Protein AF-K0IGV5-F1 (afdb_monomer)

pLDDT: mean 75.34, std 13.74, range [34.06, 94.69]

Organism: Nitrososphaera gargensis (strain Ga9.2) (NCBI:txid1237085)

Radius of gyration: 15.16 Å; Cα contacts (8 Å, |Δi|>4): 188; chains: 1; bounding box: 40×30×36 Å

InterPro domains:
  IPR025847 MEDS domain [PF14417] (6-143)

Sequence (153 aa):
MLYLKVKESLSKDHPVIYAAEADANSVIRKMVNAGIEAENFIEKGILKIIDAQTAKQLKAQINLESMDPWYQTICKTIKQAKAKNRLLIICRTEDFEQAKLLKFEEMVDRGIASLPIELICCYPTKWLTKLDLSSIIGILNAHTLYTERSLNT

Mean predicted aligned error: 8.36 Å

Nearest PDB structures (foldseek):
  5jwr-assembly1_A  TM=6.454E-01  e=1.639E-02  Thermosynechococcus vestitus BP-1
  5jwr-assembly2_C  TM=6.701E-01  e=7.761E-02  Thermosynechococcu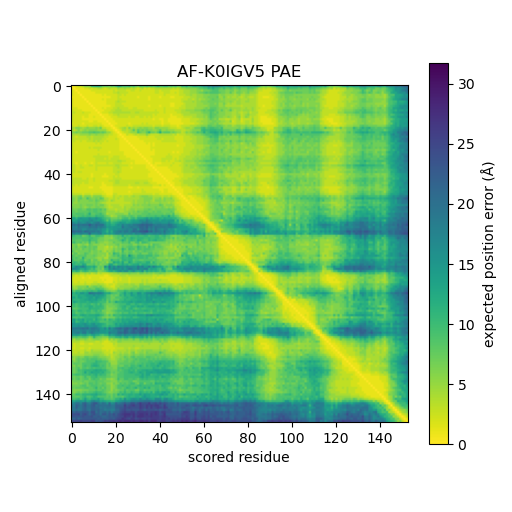s vestitus BP-1
  3k09-assembly1_B  TM=6.204E-01  e=6.052E-02  Synechococcus elongatus PCC 7942 = FACHB-805
  5h67-assembly1_B  TM=5.397E-01  e=5.680E-01  Bacillus subtilis subsp. subtilis str. 168
  6wg3-assembly1_A  TM=5.437E-01  e=1.126E+00  Homo sapiens

Structure (mmCIF, N/CA/C/O backbone):
data_AF-K0IGV5-F1
#
_entry.id   AF-K0IGV5-F1
#
loop_
_atom_site.group_PDB
_atom_site.id
_atom_site.type_symbol
_atom_site.label_atom_id
_atom_site.label_alt_id
_atom_site.label_comp_id
_atom_site.label_asym_id
_atom_site.label_entity_id
_atom_site.label_seq_id
_atom_site.pdbx_PDB_ins_code
_atom_site.Cartn_x
_atom_site.Cartn_y
_atom_site.Cartn_z
_atom_site.occupancy
_atom_site.B_iso_or_equiv
_atom_site.auth_seq_id
_atom_site.auth_comp_id
_atom_site.auth_asym_id
_atom_site.auth_atom_id
_atom_site.pdbx_PDB_model_num
ATOM 1 N N . MET A 1 1 ? -10.332 -7.737 -7.443 1.00 72.75 1 MET A N 1
ATOM 2 C CA . MET A 1 1 ? -9.520 -8.441 -6.424 1.00 72.75 1 MET A CA 1
ATOM 3 C C . MET A 1 1 ? -8.865 -7.471 -5.440 1.00 72.75 1 MET A C 1
ATOM 5 O O . MET A 1 1 ? -9.175 -7.551 -4.263 1.00 72.75 1 MET A O 1
ATOM 9 N N . LEU A 1 2 ? -8.056 -6.504 -5.897 1.00 86.00 2 LEU A N 1
ATOM 10 C CA . LEU A 1 2 ? -7.351 -5.548 -5.023 1.00 86.00 2 LEU A CA 1
ATOM 11 C C . LEU A 1 2 ? -8.280 -4.754 -4.077 1.00 86.00 2 LEU A C 1
ATOM 13 O O . LEU A 1 2 ? -8.083 -4.767 -2.867 1.00 86.00 2 LEU A O 1
ATOM 17 N N . TYR A 1 3 ? -9.350 -4.142 -4.599 1.00 90.12 3 TYR A N 1
ATOM 18 C CA . TYR A 1 3 ? -10.305 -3.395 -3.765 1.00 90.12 3 TYR A CA 1
ATOM 19 C C . TYR A 1 3 ? -11.105 -4.279 -2.803 1.00 90.12 3 TYR A C 1
ATOM 21 O O . TYR A 1 3 ? -11.496 -3.808 -1.745 1.00 90.12 3 TYR A O 1
ATOM 29 N N . LEU A 1 4 ? -11.309 -5.566 -3.115 1.00 88.75 4 LEU A N 1
ATOM 30 C CA . LEU A 1 4 ? -11.936 -6.497 -2.168 1.00 88.75 4 LEU A CA 1
ATOM 31 C C . LEU A 1 4 ? -11.034 -6.710 -0.951 1.00 88.75 4 LEU A C 1
ATOM 33 O O . LEU A 1 4 ? -11.518 -6.691 0.173 1.00 88.75 4 LEU A O 1
ATOM 37 N N . LYS A 1 5 ? -9.721 -6.828 -1.171 1.00 89.44 5 LYS A N 1
ATOM 38 C CA . LYS A 1 5 ? -8.742 -6.951 -0.090 1.00 89.44 5 LYS A CA 1
ATOM 39 C C . LYS A 1 5 ? -8.640 -5.675 0.748 1.00 89.44 5 LYS A C 1
ATOM 41 O O . LYS A 1 5 ? -8.566 -5.751 1.970 1.00 89.44 5 LYS A O 1
ATOM 46 N N . VAL A 1 6 ? -8.700 -4.505 0.103 1.00 91.62 6 VAL A N 1
ATOM 47 C CA . VAL A 1 6 ? -8.804 -3.213 0.804 1.00 91.62 6 VAL A CA 1
ATOM 48 C C . VAL A 1 6 ? -10.069 -3.171 1.659 1.00 91.62 6 VAL A C 1
ATOM 50 O O . VAL A 1 6 ? -9.986 -2.876 2.846 1.00 91.62 6 VAL A O 1
ATOM 53 N N . LYS A 1 7 ? -11.224 -3.514 1.080 1.00 92.25 7 LYS A N 1
ATOM 54 C CA . LYS A 1 7 ? -12.514 -3.545 1.777 1.00 92.25 7 LYS A CA 1
ATOM 55 C C . LYS A 1 7 ? -12.485 -4.472 2.989 1.00 92.25 7 LYS A C 1
ATOM 57 O O . LYS A 1 7 ? -12.924 -4.081 4.064 1.00 92.25 7 LYS A O 1
ATOM 62 N N . GLU A 1 8 ? -11.934 -5.672 2.826 1.00 90.81 8 GLU A N 1
ATOM 63 C CA . GLU A 1 8 ? -11.778 -6.638 3.911 1.00 90.81 8 GLU A CA 1
ATOM 64 C C . GLU A 1 8 ? -10.897 -6.081 5.039 1.00 90.81 8 GLU A C 1
ATOM 66 O O . GLU A 1 8 ? -11.301 -6.120 6.199 1.00 90.81 8 GLU A O 1
ATOM 71 N N . SER A 1 9 ? -9.729 -5.515 4.719 1.00 90.25 9 SER A N 1
ATOM 72 C CA . SER A 1 9 ? -8.851 -4.907 5.727 1.00 90.25 9 SER A CA 1
ATOM 73 C C . SER A 1 9 ? -9.527 -3.747 6.460 1.00 90.25 9 SER A C 1
ATOM 75 O O . SER A 1 9 ? -9.545 -3.743 7.689 1.00 90.25 9 SER A O 1
ATOM 77 N N . LEU A 1 10 ? -10.156 -2.818 5.736 1.00 91.06 10 LEU A N 1
ATOM 78 C CA . LEU A 1 10 ? -10.841 -1.672 6.340 1.00 91.06 10 LEU A CA 1
ATOM 79 C C . LEU A 1 10 ? -12.024 -2.097 7.223 1.00 91.06 10 LEU A C 1
ATOM 81 O O . LEU A 1 10 ? -12.226 -1.514 8.281 1.00 91.06 10 LEU A O 1
ATOM 85 N N . SER A 1 11 ? -12.759 -3.152 6.849 1.00 90.00 11 SER A N 1
ATOM 86 C CA . SER A 1 11 ? -13.860 -3.697 7.668 1.00 90.00 11 SER A CA 1
ATOM 87 C C . SER A 1 11 ? -13.416 -4.286 9.013 1.00 90.00 11 SER A C 1
ATOM 89 O O . SER A 1 11 ? -14.235 -4.449 9.911 1.00 90.00 11 SER A O 1
ATOM 91 N N . LYS A 1 12 ? -12.123 -4.600 9.149 1.00 88.56 12 LYS A N 1
ATOM 92 C CA . LYS A 1 12 ? -11.490 -5.117 10.371 1.00 88.56 12 LYS A CA 1
ATOM 93 C C . LYS A 1 12 ? -10.708 -4.030 11.123 1.00 88.56 12 LYS A C 1
ATOM 95 O O . LYS A 1 12 ? -9.881 -4.360 11.969 1.00 88.56 12 LYS A O 1
ATOM 100 N N . ASP A 1 13 ? -10.900 -2.757 10.762 1.00 86.38 13 ASP A N 1
ATOM 101 C CA . ASP A 1 13 ? -10.121 -1.610 11.251 1.00 86.38 13 ASP A CA 1
ATOM 102 C C . ASP A 1 13 ? -8.599 -1.774 11.059 1.00 86.38 13 ASP A C 1
ATOM 104 O O . ASP A 1 13 ? -7.781 -1.222 11.799 1.00 86.38 13 ASP A O 1
ATOM 108 N N . HIS A 1 14 ? -8.189 -2.543 10.044 1.00 88.56 14 HIS A N 1
ATOM 109 C CA . HIS A 1 14 ? -6.787 -2.641 9.657 1.00 88.56 14 HIS A CA 1
ATOM 110 C C . HIS A 1 14 ? -6.436 -1.449 8.763 1.00 88.56 14 HIS A C 1
ATOM 112 O O . HIS A 1 14 ? -7.043 -1.312 7.693 1.00 88.56 14 HIS A O 1
ATOM 118 N N . PRO A 1 15 ? -5.468 -0.592 9.147 1.00 89.00 15 PRO A N 1
ATOM 119 C CA . PRO A 1 15 ? -5.056 0.510 8.296 1.00 89.00 15 PRO A CA 1
ATOM 120 C C . PRO A 1 15 ? -4.558 0.040 6.934 1.00 89.00 15 PRO A C 1
ATOM 122 O O . PRO A 1 15 ? -3.948 -1.024 6.796 1.00 89.00 15 PRO A O 1
ATOM 125 N N . VAL A 1 16 ? -4.787 0.881 5.931 1.00 90.38 16 VAL A N 1
ATOM 126 C CA . VAL A 1 16 ? -4.397 0.653 4.544 1.00 90.38 16 VAL A CA 1
ATOM 127 C C . VAL A 1 16 ? -3.619 1.856 4.025 1.00 90.38 16 VAL A C 1
ATOM 129 O O . VAL A 1 16 ? -4.117 2.980 4.040 1.00 90.38 16 VAL A O 1
ATOM 132 N N . ILE A 1 17 ? -2.422 1.614 3.494 1.00 89.69 17 ILE A N 1
ATOM 133 C CA . ILE A 1 17 ? -1.690 2.571 2.660 1.00 89.69 17 ILE A CA 1
ATOM 134 C C . ILE A 1 17 ? -1.820 2.120 1.206 1.00 89.69 17 ILE A C 1
ATOM 136 O O . ILE A 1 17 ? -1.309 1.068 0.830 1.00 89.69 17 ILE A O 1
ATOM 140 N N . TYR A 1 18 ? -2.491 2.921 0.383 1.00 90.56 18 TYR A N 1
ATOM 141 C CA . TYR A 1 18 ? -2.698 2.665 -1.036 1.00 90.56 18 TYR A CA 1
ATOM 142 C C . TYR A 1 18 ? -1.854 3.618 -1.886 1.00 90.56 18 TYR A C 1
ATOM 144 O O . TYR A 1 18 ? -2.157 4.800 -2.000 1.00 90.56 18 TYR A O 1
ATOM 152 N N . ALA A 1 19 ? -0.808 3.092 -2.510 1.00 86.94 19 ALA A N 1
ATOM 153 C CA . ALA A 1 19 ? 0.155 3.808 -3.344 1.00 86.94 19 ALA A CA 1
ATOM 154 C C . ALA A 1 19 ? 0.367 3.094 -4.695 1.00 86.94 19 ALA A C 1
ATOM 156 O O . ALA A 1 19 ? 1.495 2.956 -5.179 1.00 86.94 19 ALA A O 1
ATOM 157 N N . ALA A 1 20 ? -0.708 2.538 -5.263 1.00 81.94 20 ALA A N 1
ATOM 158 C CA . ALA A 1 20 ? -0.645 1.687 -6.455 1.00 81.94 20 ALA A CA 1
ATOM 159 C C . ALA A 1 20 ? -1.008 2.402 -7.768 1.00 81.94 20 ALA A C 1
ATOM 161 O O . ALA A 1 20 ? -0.639 1.936 -8.845 1.00 81.94 20 ALA A O 1
ATOM 162 N N . GLU A 1 21 ? -1.723 3.526 -7.703 1.00 82.50 21 GLU A N 1
ATOM 163 C CA . GLU A 1 21 ? -2.269 4.214 -8.877 1.00 82.50 21 GLU A CA 1
ATOM 164 C C . GLU A 1 21 ? -1.798 5.665 -8.970 1.00 82.50 21 GLU A C 1
ATOM 166 O O . GLU A 1 21 ? -1.325 6.250 -8.001 1.00 82.50 21 GLU A O 1
ATOM 171 N N . ALA A 1 22 ? -1.916 6.238 -10.171 1.00 77.81 22 ALA A N 1
ATOM 172 C CA . ALA A 1 22 ? -1.392 7.565 -10.471 1.00 77.81 22 ALA A CA 1
ATOM 173 C C . ALA A 1 22 ? -2.157 8.702 -9.782 1.00 77.81 22 ALA A C 1
ATOM 175 O O . ALA A 1 22 ? -1.528 9.628 -9.283 1.00 77.81 22 ALA A O 1
ATOM 176 N N . ASP A 1 23 ? -3.487 8.617 -9.752 1.00 86.62 23 ASP A N 1
ATOM 177 C CA . ASP A 1 23 ? -4.373 9.679 -9.275 1.00 86.62 23 ASP A CA 1
ATOM 178 C C . ASP A 1 23 ? -5.200 9.200 -8.079 1.00 86.62 23 ASP A C 1
ATOM 180 O O . ASP A 1 23 ? -5.999 8.266 -8.198 1.00 86.62 23 ASP A O 1
ATOM 184 N N . ALA A 1 24 ? -5.041 9.874 -6.940 1.00 87.31 24 ALA A N 1
ATOM 185 C CA . ALA A 1 24 ? -5.777 9.577 -5.718 1.00 87.31 24 ALA A CA 1
ATOM 186 C C . ALA A 1 24 ? -7.299 9.735 -5.895 1.00 87.31 24 ALA A C 1
ATOM 188 O O . ALA A 1 24 ? -8.058 8.914 -5.383 1.00 87.31 24 ALA A O 1
ATOM 189 N N . ASN A 1 25 ? -7.765 10.710 -6.683 1.00 89.44 25 ASN A N 1
ATOM 190 C CA . ASN A 1 25 ? -9.200 10.933 -6.900 1.00 89.44 25 ASN A CA 1
ATOM 191 C C . ASN A 1 25 ? -9.829 9.814 -7.740 1.00 89.44 25 ASN A C 1
ATOM 193 O O . ASN A 1 25 ? -10.956 9.378 -7.495 1.00 89.44 25 ASN A O 1
ATOM 197 N N . SER A 1 26 ? -9.105 9.316 -8.742 1.00 90.38 26 SER A N 1
ATOM 198 C CA . SER A 1 26 ? -9.474 8.100 -9.468 1.00 90.38 26 SER A CA 1
ATOM 199 C C . SER A 1 26 ? -9.583 6.893 -8.530 1.00 90.38 26 SER A C 1
ATOM 201 O O . SER A 1 26 ? -10.557 6.148 -8.625 1.00 90.38 26 SER A O 1
ATOM 203 N N . VAL A 1 27 ? -8.629 6.707 -7.610 1.00 90.81 27 VAL A N 1
ATOM 204 C CA . VAL A 1 27 ? -8.666 5.606 -6.628 1.00 90.81 27 VAL A CA 1
ATOM 205 C C . VAL A 1 27 ? -9.904 5.699 -5.746 1.00 90.81 27 VAL A C 1
ATOM 207 O O . VAL A 1 27 ? -10.621 4.709 -5.620 1.00 90.81 27 VAL A O 1
ATOM 210 N N . ILE A 1 28 ? -10.186 6.878 -5.187 1.00 92.50 28 ILE A N 1
ATOM 211 C CA . ILE A 1 28 ? -11.358 7.118 -4.336 1.00 92.50 28 ILE A CA 1
ATOM 212 C C . ILE A 1 28 ? -12.638 6.739 -5.083 1.00 92.50 28 ILE A C 1
ATOM 214 O O . ILE A 1 28 ? -13.404 5.906 -4.607 1.00 92.50 28 ILE A O 1
ATOM 218 N N . ARG A 1 29 ? -12.822 7.236 -6.314 1.00 92.12 29 ARG A N 1
ATOM 219 C CA . ARG A 1 29 ? -13.993 6.892 -7.139 1.00 92.12 29 ARG A CA 1
ATOM 220 C C . ARG A 1 29 ? -14.126 5.386 -7.375 1.00 92.12 29 ARG A C 1
ATOM 222 O O . ARG A 1 29 ? -15.223 4.842 -7.290 1.00 92.12 29 ARG A O 1
ATOM 229 N N . LYS A 1 30 ? -13.020 4.689 -7.649 1.00 92.38 30 LYS A N 1
ATOM 230 C CA . LYS A 1 30 ? -13.029 3.228 -7.834 1.00 92.38 30 LYS A CA 1
ATOM 231 C C . LYS A 1 30 ? -13.340 2.478 -6.536 1.00 92.38 30 LYS A C 1
ATOM 233 O O . LYS A 1 30 ? -14.035 1.467 -6.586 1.00 92.38 30 LYS A O 1
ATOM 238 N N . MET A 1 31 ? -12.863 2.969 -5.393 1.00 93.44 31 MET A N 1
ATOM 239 C CA . MET A 1 31 ? -13.183 2.421 -4.074 1.00 93.44 31 MET A CA 1
ATOM 240 C C . MET A 1 31 ? -14.670 2.601 -3.741 1.00 93.44 31 MET A C 1
ATOM 242 O O . MET A 1 31 ? -15.315 1.628 -3.353 1.00 93.44 31 MET A O 1
ATOM 246 N N . VAL A 1 32 ? -15.239 3.781 -3.998 1.00 93.25 32 VAL A N 1
ATOM 247 C CA . VAL A 1 32 ? -16.679 4.045 -3.839 1.00 93.25 32 VAL A CA 1
ATOM 248 C C . VAL A 1 32 ? -17.507 3.115 -4.725 1.00 93.25 32 VAL A C 1
ATOM 250 O O . VAL A 1 32 ? -18.423 2.456 -4.237 1.00 93.25 32 VAL A O 1
ATOM 253 N N . ASN A 1 33 ? -17.127 2.947 -5.996 1.00 92.69 33 ASN A N 1
ATOM 254 C CA . ASN A 1 33 ? -17.786 1.999 -6.904 1.00 92.69 33 ASN A CA 1
ATOM 255 C C . ASN A 1 33 ? -17.673 0.533 -6.439 1.00 92.69 33 ASN A C 1
ATOM 257 O O . ASN A 1 33 ? -18.511 -0.293 -6.791 1.00 92.69 33 ASN A O 1
ATOM 261 N N . ALA A 1 34 ? -16.658 0.198 -5.637 1.00 90.62 34 ALA A N 1
ATOM 262 C CA . ALA A 1 34 ? -16.505 -1.109 -4.994 1.00 90.62 34 ALA A CA 1
ATOM 263 C C . ALA A 1 34 ? -17.271 -1.224 -3.652 1.00 90.62 34 ALA A C 1
ATOM 265 O O . ALA A 1 34 ? -17.156 -2.230 -2.938 1.00 90.62 34 ALA A O 1
ATOM 266 N N . GLY A 1 35 ? -18.060 -0.206 -3.294 1.00 93.31 35 GLY A N 1
ATOM 267 C CA . GLY A 1 35 ? -18.810 -0.127 -2.045 1.00 93.31 35 GLY A CA 1
ATOM 268 C C . GLY A 1 35 ? -17.905 0.043 -0.827 1.00 93.31 35 GLY A C 1
ATOM 269 O O . GLY A 1 35 ? -18.099 -0.658 0.167 1.00 93.31 35 GLY A O 1
ATOM 270 N N . ILE A 1 36 ? -16.875 0.884 -0.942 1.00 94.69 36 ILE A N 1
ATOM 271 C CA . ILE A 1 36 ? -15.991 1.306 0.149 1.00 94.69 36 ILE A CA 1
ATOM 272 C C . ILE A 1 36 ? -16.231 2.798 0.384 1.00 94.69 36 ILE A C 1
ATOM 274 O O . ILE A 1 36 ? -16.054 3.599 -0.531 1.00 94.69 36 ILE A O 1
ATOM 278 N N . GLU A 1 37 ? -16.578 3.174 1.612 1.00 93.19 37 GLU A N 1
ATOM 279 C CA . GLU A 1 37 ? -16.702 4.575 2.040 1.00 93.19 37 GLU A CA 1
ATOM 280 C C . GLU A 1 37 ? -15.311 5.192 2.267 1.00 93.19 37 GLU A C 1
ATOM 282 O O . GLU A 1 37 ? -14.879 5.402 3.402 1.00 93.19 37 GLU A O 1
ATOM 287 N N . ALA A 1 38 ? -14.555 5.398 1.187 1.00 92.00 38 ALA A N 1
ATOM 288 C CA . ALA A 1 38 ? -13.144 5.772 1.250 1.00 92.00 38 ALA A CA 1
ATOM 289 C C . ALA A 1 38 ? -12.906 7.044 2.082 1.00 92.00 38 ALA A C 1
ATOM 291 O O . ALA A 1 38 ? -11.994 7.071 2.906 1.00 92.00 38 ALA A O 1
ATOM 292 N N . GLU A 1 39 ? -13.751 8.059 1.922 1.00 92.31 39 GLU A N 1
ATOM 293 C CA . GLU A 1 39 ? -13.677 9.345 2.617 1.00 92.31 39 GLU A CA 1
ATOM 294 C C . GLU A 1 39 ? -13.769 9.177 4.141 1.00 92.31 39 GLU A C 1
ATOM 296 O O . GLU A 1 39 ? -12.927 9.700 4.868 1.00 92.31 39 GLU A O 1
ATOM 301 N N . ASN A 1 40 ? -14.703 8.351 4.624 1.00 92.62 40 ASN A N 1
ATOM 302 C CA . ASN A 1 40 ? -14.881 8.047 6.049 1.00 92.62 40 ASN A CA 1
ATOM 303 C C . ASN A 1 40 ? -13.617 7.400 6.648 1.00 92.62 40 ASN A C 1
ATOM 305 O O . ASN A 1 40 ? -13.153 7.764 7.730 1.00 92.62 40 ASN A O 1
ATOM 309 N N . PHE A 1 41 ? -13.006 6.454 5.927 1.00 92.12 41 PHE A N 1
ATOM 310 C CA . PHE A 1 41 ? -11.766 5.817 6.379 1.00 92.12 41 PHE A CA 1
ATOM 311 C C . PHE A 1 41 ? -10.548 6.747 6.305 1.00 92.12 41 PHE A C 1
ATOM 313 O O . PHE A 1 41 ? -9.639 6.609 7.129 1.00 92.12 41 PHE A O 1
ATOM 320 N N . ILE A 1 42 ? -10.523 7.683 5.351 1.00 91.56 42 ILE A N 1
ATOM 321 C CA . ILE A 1 42 ? -9.478 8.710 5.241 1.00 91.56 42 ILE A CA 1
ATOM 322 C C . ILE A 1 42 ? -9.561 9.676 6.422 1.00 91.56 42 ILE A C 1
ATOM 324 O O . ILE A 1 42 ? -8.547 9.923 7.074 1.00 91.56 42 ILE A O 1
ATOM 328 N N . GLU A 1 43 ? -10.756 10.168 6.751 1.00 89.94 43 GLU A N 1
ATOM 329 C CA . GLU A 1 43 ? -10.980 11.059 7.897 1.00 89.94 43 GLU A CA 1
ATOM 330 C C . GLU A 1 43 ? -10.598 10.398 9.226 1.00 89.94 43 GLU A C 1
ATOM 332 O O . GLU A 1 43 ? -9.960 11.019 10.077 1.00 89.94 43 GLU A O 1
ATOM 337 N N . LYS A 1 44 ? -10.900 9.102 9.380 1.00 87.38 44 LYS A N 1
ATOM 338 C CA . LYS A 1 44 ? -10.477 8.291 10.536 1.00 87.38 44 LYS A CA 1
ATOM 339 C C . LYS A 1 44 ? -8.971 8.003 10.572 1.00 87.38 44 LYS A C 1
ATOM 341 O O . LYS A 1 44 ? -8.480 7.467 11.563 1.00 87.38 44 LYS A O 1
ATOM 346 N N . GLY A 1 45 ? -8.235 8.311 9.504 1.00 85.69 45 GLY A N 1
ATOM 347 C CA . GLY A 1 45 ? -6.804 8.031 9.379 1.00 85.69 45 GLY A CA 1
ATOM 348 C C . GLY A 1 45 ? -6.463 6.550 9.186 1.00 85.69 45 GLY A C 1
ATOM 349 O O . GLY A 1 45 ? -5.293 6.185 9.287 1.00 85.69 45 GLY A O 1
ATOM 350 N N . ILE A 1 46 ? -7.460 5.701 8.912 1.00 88.88 46 ILE A N 1
ATOM 351 C CA . ILE A 1 46 ? -7.294 4.258 8.684 1.00 88.88 46 ILE A CA 1
ATOM 352 C C . ILE A 1 46 ? -6.935 4.001 7.214 1.00 88.88 46 ILE A C 1
ATOM 354 O O . ILE A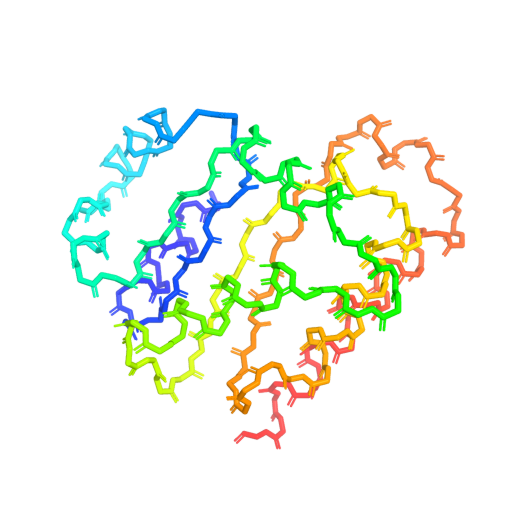 1 46 ? -6.152 3.103 6.923 1.00 88.88 46 ILE A O 1
ATOM 358 N N . LEU A 1 47 ? -7.434 4.810 6.278 1.00 91.44 47 LEU A N 1
ATOM 359 C CA . LEU A 1 47 ? -7.052 4.750 4.868 1.00 91.44 47 LEU A CA 1
ATOM 360 C C . LEU A 1 47 ? -6.157 5.936 4.505 1.00 91.44 47 LEU A C 1
ATOM 362 O O . LEU A 1 47 ? -6.511 7.091 4.719 1.00 91.44 47 LEU A O 1
ATOM 366 N N . LYS A 1 48 ? -5.015 5.656 3.881 1.00 91.50 48 LYS A N 1
ATOM 367 C CA . LYS A 1 48 ? -4.145 6.670 3.291 1.00 91.50 48 LYS A CA 1
ATOM 368 C C . LYS A 1 48 ? -3.901 6.357 1.828 1.00 91.50 48 LYS A C 1
ATOM 370 O O . LYS A 1 48 ? -3.354 5.308 1.505 1.00 91.50 48 LYS A O 1
ATOM 375 N N . IL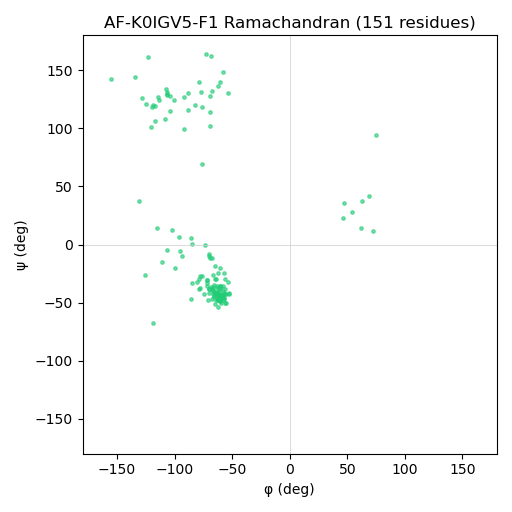E A 1 49 ? -4.268 7.281 0.949 1.00 90.81 49 ILE A N 1
ATOM 376 C CA . ILE A 1 49 ? -4.012 7.170 -0.488 1.00 90.81 49 ILE A CA 1
ATOM 377 C C . ILE A 1 49 ? -2.846 8.096 -0.829 1.00 90.81 49 ILE A C 1
ATOM 379 O O . ILE A 1 49 ? -2.845 9.265 -0.452 1.00 90.81 49 ILE A O 1
ATOM 383 N N . ILE A 1 50 ? -1.836 7.555 -1.502 1.00 86.19 50 ILE A N 1
ATOM 384 C CA . ILE A 1 50 ? -0.640 8.271 -1.938 1.00 86.19 50 ILE A CA 1
ATOM 385 C C . ILE A 1 50 ? -0.633 8.226 -3.465 1.00 86.19 50 ILE A C 1
ATOM 387 O O . ILE A 1 50 ? -0.612 7.145 -4.053 1.00 86.19 50 ILE A O 1
ATOM 391 N N . ASP A 1 51 ? -0.673 9.390 -4.107 1.00 83.62 51 ASP A N 1
ATOM 392 C CA . ASP A 1 51 ? -0.566 9.492 -5.562 1.00 83.62 51 ASP A CA 1
ATOM 393 C C . ASP A 1 51 ? 0.846 9.108 -6.049 1.00 83.62 51 ASP A C 1
ATOM 395 O O . ASP A 1 51 ? 1.814 9.080 -5.280 1.00 83.62 51 ASP A O 1
ATOM 399 N N . ALA A 1 52 ? 0.986 8.811 -7.343 1.00 76.00 52 ALA A N 1
ATOM 400 C CA . ALA A 1 52 ? 2.261 8.338 -7.882 1.00 76.00 52 ALA A CA 1
ATOM 401 C C . ALA A 1 52 ? 3.384 9.382 -7.811 1.00 76.00 52 ALA A C 1
ATOM 403 O O . ALA A 1 52 ? 4.547 9.001 -7.686 1.00 76.00 52 ALA A O 1
ATOM 404 N N . GLN A 1 53 ? 3.075 10.680 -7.877 1.00 78.62 53 GLN A N 1
ATOM 405 C CA . GLN A 1 53 ? 4.096 11.721 -7.793 1.00 78.62 53 GLN A CA 1
ATOM 406 C C . GLN A 1 53 ? 4.661 11.803 -6.373 1.00 78.62 53 GLN A C 1
ATOM 408 O O . GLN A 1 53 ? 5.880 11.764 -6.200 1.00 78.62 53 GLN A O 1
ATOM 413 N N . THR A 1 54 ? 3.792 11.828 -5.366 1.00 78.38 54 THR A N 1
ATOM 414 C CA . THR A 1 54 ? 4.168 11.775 -3.951 1.00 78.38 54 THR A CA 1
ATOM 415 C C . THR A 1 54 ? 4.910 10.478 -3.637 1.00 78.38 54 THR A C 1
ATOM 417 O O . THR A 1 54 ? 5.963 10.505 -3.002 1.00 78.38 54 THR A O 1
ATOM 420 N N . ALA A 1 55 ? 4.432 9.334 -4.138 1.00 74.12 55 ALA A N 1
ATOM 421 C CA . ALA A 1 55 ? 5.121 8.055 -3.978 1.00 74.12 55 ALA A CA 1
ATOM 422 C C . ALA A 1 55 ? 6.524 8.089 -4.603 1.00 74.12 55 ALA A C 1
ATOM 424 O O . ALA A 1 55 ? 7.485 7.658 -3.972 1.00 74.12 55 ALA A O 1
ATOM 425 N N . LYS A 1 56 ? 6.675 8.645 -5.810 1.00 72.69 56 LYS A N 1
ATOM 426 C CA . LYS A 1 56 ? 7.972 8.804 -6.479 1.00 72.69 56 LYS A CA 1
ATOM 427 C C . LYS A 1 56 ? 8.912 9.725 -5.702 1.00 72.69 56 LYS A C 1
ATOM 429 O O . LYS A 1 56 ? 10.089 9.408 -5.576 1.00 72.69 56 LYS A O 1
ATOM 434 N N . GLN A 1 57 ? 8.415 10.838 -5.166 1.00 74.00 57 GLN A N 1
ATOM 435 C CA . GLN A 1 57 ? 9.209 11.756 -4.343 1.00 74.00 57 GLN A CA 1
ATOM 436 C C . GLN A 1 57 ? 9.681 11.090 -3.049 1.00 74.00 57 GLN A C 1
ATOM 438 O O . GLN A 1 57 ? 10.870 11.137 -2.741 1.00 74.00 57 GLN A O 1
ATOM 443 N N . LEU A 1 58 ? 8.776 10.410 -2.339 1.00 69.69 58 LEU A N 1
ATOM 444 C CA . LEU A 1 58 ? 9.118 9.652 -1.137 1.00 69.69 58 LEU A CA 1
ATOM 445 C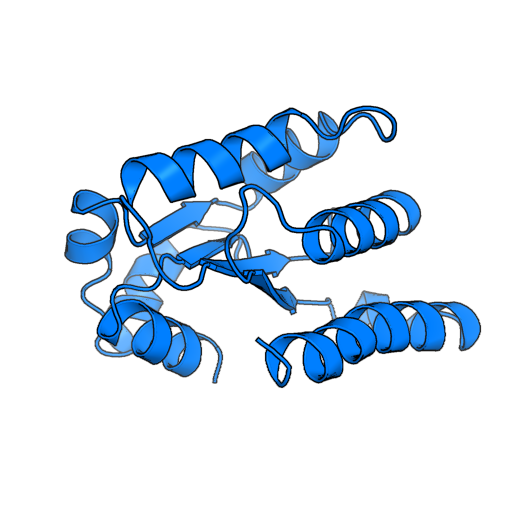 C . LEU A 1 58 ? 10.169 8.584 -1.443 1.00 69.69 58 LEU A C 1
ATOM 447 O O . LEU A 1 58 ? 11.099 8.417 -0.663 1.00 69.69 58 LEU A O 1
ATOM 451 N N . LYS A 1 59 ? 10.058 7.914 -2.597 1.00 67.81 59 LYS A N 1
ATOM 452 C CA . LYS A 1 59 ? 11.026 6.907 -3.044 1.00 67.81 59 LYS A CA 1
ATOM 453 C C . LYS A 1 59 ? 12.375 7.490 -3.452 1.00 67.81 59 LYS A C 1
ATOM 455 O O . LYS A 1 59 ? 13.405 6.894 -3.164 1.00 67.81 59 LYS A O 1
ATOM 460 N N . ALA A 1 60 ? 12.393 8.649 -4.104 1.00 66.94 60 ALA A N 1
ATOM 461 C CA . ALA A 1 60 ? 13.631 9.315 -4.502 1.00 66.94 60 ALA A CA 1
ATOM 462 C C . ALA A 1 60 ? 14.465 9.751 -3.288 1.00 66.94 60 ALA A C 1
ATOM 464 O O . ALA A 1 60 ? 15.689 9.771 -3.354 1.00 66.94 60 ALA A O 1
ATOM 465 N N . GLN A 1 61 ? 13.799 10.059 -2.175 1.00 65.94 61 GLN A N 1
ATOM 466 C CA . GLN A 1 61 ? 14.429 10.438 -0.910 1.00 65.94 61 GLN A CA 1
ATOM 467 C C . GLN A 1 61 ? 14.829 9.229 -0.047 1.00 65.94 61 GLN A C 1
ATOM 469 O O . GLN A 1 61 ? 15.367 9.403 1.046 1.00 65.94 61 GLN A O 1
ATOM 474 N N . ILE A 1 62 ? 14.584 8.001 -0.517 1.00 64.44 62 ILE A N 1
ATOM 475 C CA . ILE A 1 62 ? 15.076 6.789 0.136 1.00 64.44 62 ILE A CA 1
ATOM 476 C C . ILE A 1 62 ? 16.596 6.747 -0.035 1.00 64.44 62 ILE A C 1
ATOM 478 O O . ILE A 1 62 ? 17.113 6.355 -1.084 1.00 64.44 62 ILE A O 1
ATOM 482 N N . ASN A 1 63 ? 17.315 7.111 1.025 1.00 62.72 63 ASN A N 1
ATOM 483 C CA . ASN A 1 63 ? 18.688 6.661 1.190 1.00 62.72 63 ASN A CA 1
ATOM 484 C C . ASN A 1 63 ? 18.639 5.155 1.471 1.00 62.72 63 ASN A C 1
ATOM 486 O O . ASN A 1 63 ? 17.925 4.733 2.378 1.00 62.72 63 ASN A O 1
ATOM 490 N N . LEU A 1 64 ? 19.386 4.346 0.717 1.00 56.84 64 LEU A N 1
ATOM 491 C CA . LEU A 1 64 ? 19.495 2.913 0.986 1.00 56.84 64 LEU A CA 1
ATOM 492 C C . LEU A 1 64 ? 19.922 2.662 2.435 1.00 56.84 64 LEU A C 1
ATOM 494 O O . LEU A 1 64 ? 19.495 1.675 3.012 1.00 56.84 64 LEU A O 1
ATOM 498 N N . GLU A 1 65 ? 20.721 3.531 3.048 1.00 55.22 65 GLU A N 1
ATOM 499 C CA . GLU A 1 65 ? 21.188 3.357 4.426 1.00 55.22 65 GLU A CA 1
ATOM 500 C C . GLU A 1 65 ? 20.139 3.681 5.498 1.00 55.22 65 GLU A C 1
ATOM 502 O O . GLU A 1 65 ? 20.202 3.078 6.565 1.00 55.22 65 GLU A O 1
ATOM 507 N N . SER A 1 66 ? 19.161 4.558 5.227 1.00 58.06 66 SER A N 1
ATOM 508 C CA . SER A 1 66 ? 18.212 5.015 6.260 1.00 58.06 66 SER A CA 1
ATOM 509 C C . SER A 1 66 ? 16.726 4.850 5.924 1.00 58.06 66 SER A C 1
ATOM 511 O O . SER A 1 66 ? 15.918 4.698 6.832 1.00 58.06 66 SER A O 1
ATOM 513 N N . MET A 1 67 ? 16.337 4.839 4.642 1.00 59.41 67 MET A N 1
ATOM 514 C CA . MET A 1 67 ? 14.950 4.680 4.161 1.00 59.41 67 MET A CA 1
ATOM 515 C C . MET A 1 67 ? 13.901 5.554 4.892 1.00 59.41 67 MET A C 1
ATOM 517 O O . MET A 1 67 ? 12.699 5.266 4.864 1.00 59.41 67 MET A O 1
ATOM 521 N N . ASP A 1 68 ? 14.349 6.652 5.509 1.00 65.25 68 ASP A N 1
ATO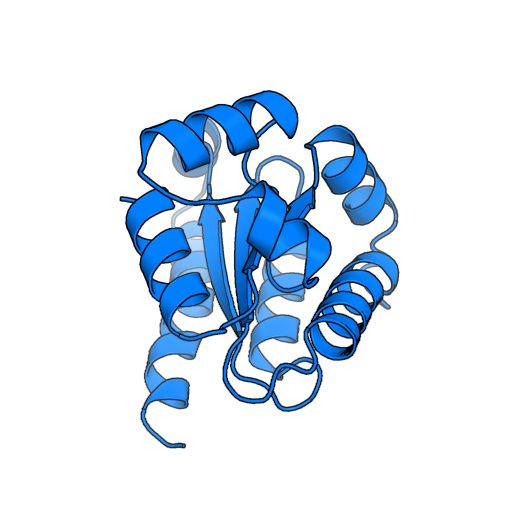M 522 C CA . ASP A 1 68 ? 13.604 7.400 6.525 1.00 65.25 68 ASP A CA 1
ATOM 523 C C . ASP A 1 68 ? 12.233 7.918 6.071 1.00 65.25 68 ASP A C 1
ATOM 525 O O . ASP A 1 68 ? 11.270 7.760 6.822 1.00 65.25 68 ASP A O 1
ATOM 529 N N . PRO A 1 69 ? 12.057 8.501 4.870 1.00 67.62 69 PRO A N 1
ATOM 530 C CA . PRO A 1 69 ? 10.794 9.164 4.530 1.00 67.62 69 PRO A CA 1
ATOM 531 C C . PRO A 1 69 ? 9.616 8.191 4.400 1.00 67.62 69 PRO A C 1
ATOM 533 O O . PRO A 1 69 ? 8.488 8.476 4.825 1.00 67.62 69 PRO A O 1
ATOM 536 N N . TRP A 1 70 ? 9.869 7.009 3.832 1.00 68.44 70 TRP A N 1
ATOM 537 C CA . TRP A 1 70 ? 8.848 5.978 3.668 1.00 68.44 70 TRP A CA 1
ATOM 538 C C . TRP A 1 70 ? 8.542 5.290 5.002 1.00 68.44 70 TRP A C 1
ATOM 540 O O . TRP A 1 70 ? 7.375 5.139 5.369 1.00 68.44 70 TRP A O 1
ATOM 550 N N . TYR A 1 71 ? 9.580 4.987 5.787 1.00 69.88 71 TYR A N 1
ATOM 551 C CA . TYR A 1 71 ? 9.442 4.463 7.146 1.00 69.88 71 TYR A CA 1
ATOM 552 C C . TYR A 1 71 ? 8.657 5.417 8.061 1.00 69.88 71 TYR A C 1
ATOM 554 O O . TYR A 1 71 ? 7.738 4.999 8.768 1.00 69.88 71 TYR A O 1
ATOM 562 N N . GLN A 1 72 ? 8.941 6.721 8.004 1.00 73.44 72 GLN A N 1
ATOM 563 C CA . GLN A 1 72 ? 8.199 7.742 8.745 1.00 73.44 72 GLN A CA 1
ATOM 564 C C . GLN A 1 72 ? 6.738 7.824 8.302 1.00 73.44 72 GLN A C 1
ATOM 566 O O . GLN A 1 72 ? 5.853 7.993 9.141 1.00 73.44 72 GLN A O 1
ATOM 571 N N . THR A 1 73 ? 6.460 7.664 7.006 1.00 73.50 73 THR A N 1
ATOM 572 C CA . THR A 1 73 ? 5.088 7.632 6.483 1.00 73.50 73 THR A CA 1
ATOM 573 C C . THR A 1 73 ? 4.309 6.441 7.037 1.00 73.50 73 THR A C 1
ATOM 575 O O . THR A 1 73 ? 3.168 6.614 7.477 1.00 73.50 73 THR A O 1
ATOM 578 N N . ILE A 1 74 ? 4.931 5.261 7.078 1.00 72.75 74 ILE A N 1
ATOM 579 C CA . ILE A 1 74 ? 4.361 4.048 7.675 1.00 72.75 74 ILE A CA 1
ATOM 580 C C . ILE A 1 74 ? 4.112 4.268 9.172 1.00 72.75 74 ILE A C 1
ATOM 582 O O . ILE A 1 74 ? 2.972 4.168 9.623 1.00 72.75 74 ILE A O 1
ATOM 586 N N . CYS A 1 75 ? 5.134 4.688 9.924 1.00 72.31 75 CYS A N 1
ATOM 587 C CA . CYS A 1 75 ? 5.033 4.963 11.359 1.00 72.31 75 CYS A CA 1
ATOM 588 C C . CYS A 1 75 ? 3.952 6.001 11.692 1.00 72.31 75 CYS A C 1
ATOM 590 O O . CYS A 1 75 ? 3.194 5.832 12.647 1.00 72.31 75 CYS A O 1
ATOM 592 N N . LYS A 1 76 ? 3.857 7.084 10.910 1.00 74.31 76 LYS A N 1
ATOM 593 C CA . LYS A 1 76 ? 2.836 8.123 11.094 1.00 74.31 76 LYS A CA 1
ATOM 594 C C . LYS A 1 76 ? 1.438 7.568 10.846 1.00 74.31 76 LYS A C 1
ATOM 596 O O . LYS A 1 76 ? 0.542 7.864 11.627 1.00 74.31 76 LYS A O 1
ATOM 601 N N . THR A 1 77 ? 1.269 6.745 9.814 1.00 70.56 77 THR A N 1
ATOM 602 C CA . THR A 1 77 ? -0.023 6.119 9.498 1.00 70.56 77 THR A CA 1
ATOM 603 C C . THR A 1 77 ? -0.445 5.149 10.601 1.00 70.56 77 THR A C 1
ATOM 605 O O . THR A 1 77 ? -1.568 5.239 11.080 1.00 70.56 77 THR A O 1
ATOM 608 N N . ILE A 1 78 ? 0.471 4.306 11.092 1.00 71.75 78 ILE A N 1
ATOM 609 C CA . ILE A 1 78 ? 0.218 3.398 12.224 1.00 71.75 78 ILE A CA 1
ATOM 610 C C . ILE A 1 78 ? -0.223 4.185 13.470 1.00 71.75 78 ILE A C 1
ATOM 612 O O . ILE A 1 78 ? -1.230 3.846 14.094 1.00 71.75 78 ILE A O 1
ATOM 616 N N . LYS A 1 79 ? 0.491 5.270 13.806 1.00 73.50 79 LYS A N 1
ATOM 617 C CA . LYS A 1 79 ? 0.159 6.137 14.950 1.00 73.50 79 LYS A CA 1
ATOM 618 C C . LYS A 1 79 ? -1.200 6.822 14.792 1.00 73.50 79 LYS A C 1
ATOM 620 O O . LYS A 1 79 ? -1.972 6.852 15.746 1.00 73.50 79 LYS A O 1
ATOM 625 N N . GLN A 1 80 ? -1.491 7.373 13.612 1.00 72.50 80 GLN A N 1
ATOM 626 C CA . GLN A 1 80 ? -2.746 8.079 13.332 1.00 72.50 80 GLN A CA 1
ATOM 627 C C . GLN A 1 80 ? -3.950 7.137 13.363 1.00 72.50 80 GLN A C 1
ATOM 629 O O . GLN 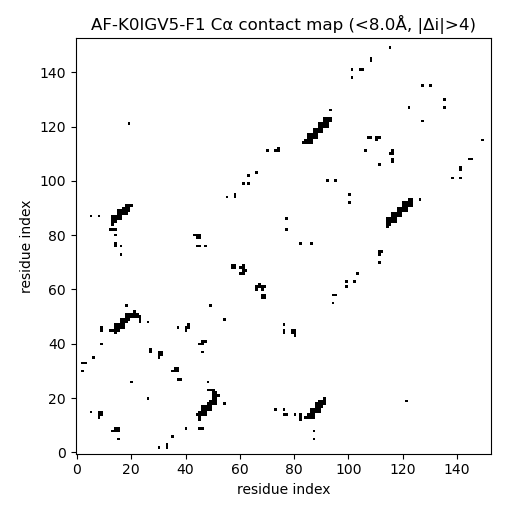A 1 80 ? -4.953 7.463 13.991 1.00 72.50 80 GLN A O 1
ATOM 634 N N . ALA A 1 81 ? -3.813 5.947 12.780 1.00 69.06 81 ALA A N 1
ATOM 635 C CA . ALA A 1 81 ? -4.848 4.921 12.787 1.00 69.06 81 ALA A CA 1
ATOM 636 C C . ALA A 1 81 ? -5.076 4.288 14.173 1.00 69.06 81 ALA A C 1
ATOM 638 O O . ALA A 1 81 ? -5.998 3.492 14.326 1.00 69.06 81 ALA A O 1
ATOM 639 N N . LYS A 1 82 ? -4.225 4.583 15.175 1.00 71.31 82 LYS A N 1
ATOM 640 C CA . LYS A 1 82 ? -4.171 3.871 16.470 1.00 71.31 82 LYS A CA 1
ATOM 641 C C . LYS A 1 82 ? -4.180 2.349 16.277 1.00 71.31 82 LYS A C 1
ATOM 643 O O . LYS A 1 82 ? -4.811 1.619 17.043 1.00 71.31 82 LYS A O 1
ATOM 648 N N . ALA A 1 83 ? -3.520 1.891 15.218 1.00 64.56 83 ALA A N 1
ATOM 649 C CA . ALA A 1 83 ? -3.644 0.526 14.747 1.00 64.56 83 ALA A CA 1
ATOM 650 C C . ALA A 1 83 ? -3.034 -0.442 15.755 1.00 64.56 83 ALA A C 1
ATOM 652 O O . ALA A 1 83 ? -1.922 -0.223 16.231 1.00 64.56 83 ALA A O 1
ATOM 653 N N . LYS A 1 84 ? -3.773 -1.506 16.078 1.00 63.16 84 LYS A N 1
ATOM 654 C CA . LYS A 1 84 ? -3.347 -2.514 17.061 1.00 63.16 84 LYS A CA 1
ATOM 655 C C . LYS A 1 84 ? -3.026 -3.875 16.450 1.00 63.16 84 LYS A C 1
ATOM 657 O O . LYS A 1 84 ? -2.399 -4.683 17.118 1.00 63.16 84 LYS A O 1
ATOM 662 N N . ASN A 1 85 ? -3.447 -4.115 15.205 1.00 69.44 85 ASN A N 1
ATOM 663 C CA . ASN A 1 85 ? -3.519 -5.471 14.663 1.00 69.44 85 ASN A CA 1
ATOM 664 C C . ASN A 1 85 ? -2.614 -5.671 13.447 1.00 69.44 85 ASN A C 1
ATOM 666 O O . ASN A 1 85 ? -1.663 -6.433 13.516 1.00 69.44 85 ASN A O 1
ATOM 670 N N . ARG A 1 86 ? -2.913 -5.020 12.316 1.00 80.25 86 ARG A N 1
ATOM 671 C CA . ARG A 1 86 ? -2.226 -5.282 11.044 1.00 80.25 86 ARG A CA 1
ATOM 672 C C . ARG A 1 86 ? -2.281 -4.076 10.116 1.00 80.25 86 ARG A C 1
ATOM 674 O O . ARG A 1 86 ? -3.318 -3.427 10.042 1.00 80.25 86 ARG A O 1
ATOM 681 N N . LEU A 1 87 ? -1.206 -3.813 9.379 1.00 83.50 87 LEU A N 1
ATOM 682 C CA . LEU A 1 87 ? -1.152 -2.795 8.327 1.00 83.50 87 LEU A CA 1
ATOM 683 C C . LEU A 1 87 ? -1.152 -3.463 6.951 1.00 83.50 87 LEU A C 1
ATOM 685 O O . LEU A 1 87 ? -0.355 -4.360 6.716 1.00 83.50 87 LEU A O 1
ATOM 689 N N . LEU A 1 88 ? -2.010 -3.014 6.036 1.00 86.06 88 LEU A N 1
ATOM 690 C CA . LEU A 1 88 ? -1.951 -3.395 4.624 1.00 86.06 88 LEU A CA 1
ATOM 691 C C . LEU A 1 88 ? -1.277 -2.274 3.826 1.00 86.06 88 LEU A C 1
ATOM 693 O O . LEU A 1 88 ? -1.740 -1.135 3.835 1.00 86.06 88 LEU A O 1
ATOM 697 N N . ILE A 1 89 ? -0.214 -2.590 3.096 1.00 85.38 89 ILE A N 1
ATOM 698 C CA . ILE A 1 89 ? 0.442 -1.664 2.172 1.00 85.38 89 ILE A CA 1
ATOM 699 C C . ILE A 1 89 ? 0.267 -2.203 0.760 1.00 85.38 89 ILE A C 1
ATOM 701 O O . ILE A 1 89 ? 0.610 -3.344 0.476 1.00 85.38 89 ILE A O 1
ATOM 705 N N . ILE A 1 90 ? -0.246 -1.372 -0.140 1.00 86.56 90 ILE A N 1
ATOM 706 C CA . ILE A 1 90 ? -0.343 -1.689 -1.561 1.00 86.56 90 ILE A CA 1
ATOM 707 C C . ILE A 1 90 ? 0.462 -0.650 -2.318 1.00 86.56 90 ILE A C 1
ATOM 709 O O . ILE A 1 90 ? 0.139 0.534 -2.256 1.00 86.56 90 ILE A O 1
ATOM 713 N N . CYS A 1 91 ? 1.499 -1.058 -3.040 1.00 82.69 91 CYS A N 1
ATOM 714 C CA . CYS A 1 91 ? 2.398 -0.115 -3.699 1.00 82.69 91 CYS A CA 1
ATOM 715 C C . CYS A 1 91 ? 2.704 -0.511 -5.142 1.00 82.69 91 CYS A C 1
ATOM 717 O O . CYS A 1 91 ? 2.837 -1.684 -5.483 1.00 82.69 91 CYS A O 1
ATOM 719 N N . ARG A 1 92 ? 2.838 0.490 -6.014 1.00 80.50 92 ARG A N 1
ATOM 720 C CA . ARG A 1 92 ? 3.394 0.304 -7.356 1.00 80.50 92 ARG A CA 1
ATOM 721 C C . ARG A 1 92 ? 4.910 0.193 -7.258 1.00 80.50 92 ARG A C 1
ATOM 723 O O . ARG A 1 92 ? 5.548 1.057 -6.652 1.00 80.50 92 ARG A O 1
ATOM 730 N N . THR A 1 93 ? 5.492 -0.818 -7.894 1.00 73.81 93 THR A N 1
ATOM 731 C CA . THR A 1 93 ? 6.940 -1.082 -7.815 1.00 73.81 93 THR A CA 1
ATOM 732 C C . THR A 1 93 ? 7.752 -0.449 -8.940 1.00 73.81 93 THR A C 1
ATOM 734 O O . THR A 1 93 ? 8.968 -0.390 -8.840 1.00 73.81 93 THR A O 1
ATOM 737 N N . GLU A 1 94 ? 7.104 0.102 -9.972 1.00 67.44 94 GLU A N 1
ATOM 738 C CA . GLU A 1 94 ? 7.780 0.676 -11.150 1.00 67.44 94 GLU A CA 1
ATOM 739 C C . GLU A 1 94 ? 8.796 1.779 -10.825 1.00 67.44 94 GLU A C 1
ATOM 741 O O . GLU A 1 94 ? 9.773 1.941 -11.548 1.00 67.44 94 GLU A O 1
ATOM 746 N N . ASP A 1 95 ? 8.575 2.522 -9.738 1.00 61.06 95 ASP A N 1
ATOM 747 C CA . ASP A 1 95 ? 9.473 3.603 -9.313 1.00 61.06 95 ASP A CA 1
ATOM 748 C C . ASP A 1 95 ? 10.487 3.166 -8.243 1.00 61.06 95 ASP A C 1
ATOM 750 O O . ASP A 1 95 ? 11.174 4.013 -7.674 1.00 61.06 95 ASP A O 1
ATOM 754 N N . PHE A 1 96 ? 10.551 1.875 -7.907 1.00 63.06 96 PHE A N 1
ATOM 755 C CA . PHE A 1 96 ? 11.628 1.339 -7.082 1.00 63.06 96 PHE A CA 1
ATOM 756 C C . PHE A 1 96 ? 12.758 0.838 -7.981 1.00 63.06 96 PHE A C 1
ATOM 758 O O . PHE A 1 96 ? 12.558 -0.011 -8.848 1.00 63.06 96 PHE A O 1
ATOM 765 N N . GLU A 1 97 ? 13.977 1.313 -7.730 1.00 65.88 97 GLU A N 1
ATOM 766 C CA . GLU A 1 97 ? 15.161 0.574 -8.168 1.00 65.88 97 GLU A CA 1
ATOM 767 C C . GLU A 1 97 ? 15.151 -0.805 -7.497 1.00 65.88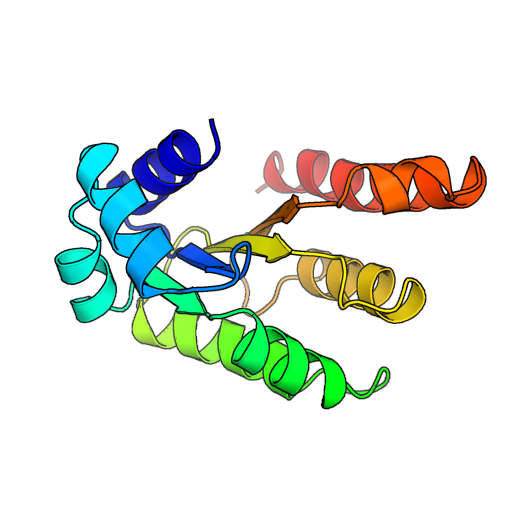 97 GLU A C 1
ATOM 769 O O . GLU A 1 97 ? 14.834 -0.914 -6.312 1.00 65.88 97 GLU A O 1
ATOM 774 N N . GLN A 1 98 ? 15.522 -1.855 -8.231 1.00 64.31 98 GLN A N 1
ATOM 775 C CA . GLN A 1 98 ? 15.435 -3.242 -7.759 1.00 64.31 98 GLN A CA 1
ATOM 776 C C . GLN A 1 98 ? 16.125 -3.460 -6.398 1.00 64.31 98 GLN A C 1
ATOM 778 O O . GLN A 1 98 ? 15.557 -4.094 -5.514 1.00 64.31 98 GLN A O 1
ATOM 783 N N . ALA A 1 99 ? 17.303 -2.863 -6.186 1.00 63.34 99 ALA A N 1
ATOM 784 C CA . ALA A 1 99 ? 18.022 -2.937 -4.911 1.00 63.34 99 ALA A CA 1
ATOM 785 C C . ALA A 1 99 ? 17.284 -2.230 -3.754 1.00 63.34 99 ALA A C 1
ATOM 787 O O . ALA A 1 99 ? 17.310 -2.700 -2.618 1.00 63.34 99 ALA A O 1
ATOM 788 N N . LYS A 1 100 ? 16.589 -1.119 -4.037 1.00 67.31 100 LYS A N 1
ATOM 789 C CA . LYS A 1 100 ? 15.764 -0.396 -3.054 1.00 67.31 100 LYS A CA 1
ATOM 790 C C . LYS A 1 100 ? 14.492 -1.171 -2.714 1.00 67.31 100 LYS A C 1
ATOM 792 O O . LYS A 1 100 ? 14.041 -1.101 -1.576 1.00 67.31 100 LYS A O 1
ATOM 797 N N . LEU A 1 101 ? 13.931 -1.907 -3.677 1.00 68.38 101 LEU A N 1
ATOM 798 C CA . LEU A 1 101 ? 12.762 -2.758 -3.454 1.00 68.38 101 LEU A CA 1
ATOM 799 C C . LEU A 1 101 ? 13.082 -3.904 -2.491 1.00 68.38 101 LEU A C 1
ATOM 801 O O . LEU A 1 101 ? 12.387 -4.057 -1.495 1.00 68.38 101 LEU A O 1
ATOM 805 N N . LEU A 1 102 ? 14.163 -4.646 -2.748 1.00 66.75 102 LEU A N 1
ATOM 806 C CA . LEU A 1 102 ? 14.576 -5.764 -1.891 1.00 66.75 102 LEU A CA 1
ATOM 807 C C . LEU A 1 102 ? 14.862 -5.295 -0.459 1.00 66.75 102 LEU A C 1
ATOM 809 O O . LEU A 1 102 ? 14.384 -5.893 0.499 1.00 66.75 102 LEU A O 1
ATOM 813 N N . LYS A 1 103 ? 15.563 -4.165 -0.302 1.00 67.38 103 LYS A N 1
ATOM 814 C CA . LYS A 1 103 ? 15.847 -3.597 1.021 1.00 67.38 103 LYS A CA 1
ATOM 815 C C . LYS A 1 103 ? 14.590 -3.102 1.743 1.00 67.38 103 LYS A C 1
ATOM 817 O O . LYS A 1 103 ? 14.481 -3.243 2.959 1.00 67.38 103 LYS A O 1
ATOM 822 N N . PHE A 1 104 ? 13.632 -2.540 1.007 1.00 69.38 104 PHE A N 1
ATOM 823 C CA . PHE A 1 104 ? 12.329 -2.178 1.557 1.00 69.38 104 PHE A CA 1
ATOM 824 C C . PHE A 1 104 ? 11.573 -3.415 2.061 1.00 69.38 104 PHE A C 1
ATOM 826 O O . PHE A 1 104 ? 11.074 -3.398 3.184 1.00 69.38 104 PHE A O 1
ATOM 833 N N . GLU A 1 105 ? 11.530 -4.486 1.269 1.00 65.94 105 GLU A N 1
ATOM 834 C CA . GLU A 1 105 ? 10.872 -5.746 1.631 1.00 65.94 105 GLU A CA 1
ATOM 835 C C . GLU A 1 105 ? 11.536 -6.401 2.859 1.00 65.94 105 GLU A C 1
ATOM 837 O O . GLU A 1 105 ? 10.836 -6.791 3.792 1.00 65.94 105 GLU A O 1
ATOM 842 N N . GLU A 1 106 ? 12.872 -6.401 2.947 1.00 67.06 106 GLU A N 1
ATOM 843 C CA . GLU A 1 106 ? 13.611 -6.861 4.136 1.00 67.06 106 GLU A CA 1
ATOM 844 C C . GLU A 1 106 ? 13.300 -6.042 5.401 1.00 67.06 106 GLU A C 1
ATOM 846 O O . GLU A 1 106 ? 13.221 -6.585 6.502 1.00 67.06 106 GLU A O 1
ATOM 851 N N . MET A 1 107 ? 13.137 -4.721 5.284 1.00 63.84 107 MET A N 1
ATOM 852 C CA . MET A 1 107 ? 12.784 -3.874 6.431 1.00 63.84 107 MET A CA 1
ATOM 853 C C . MET A 1 107 ? 11.337 -4.078 6.880 1.00 63.84 107 MET A C 1
ATOM 855 O O . MET A 1 107 ? 11.057 -4.019 8.077 1.00 63.84 107 MET A O 1
ATOM 859 N N . VAL A 1 108 ? 10.425 -4.319 5.936 1.00 63.91 108 VAL A N 1
ATOM 860 C CA . VAL A 1 108 ? 9.042 -4.700 6.240 1.00 63.91 108 VAL A CA 1
ATOM 861 C C . VAL A 1 108 ? 9.012 -6.050 6.970 1.00 63.91 108 VAL A C 1
ATOM 863 O O . VAL A 1 108 ? 8.314 -6.150 7.979 1.00 63.91 108 VAL A O 1
ATOM 866 N N . ASP A 1 109 ? 9.824 -7.032 6.551 1.00 60.19 109 ASP A N 1
ATOM 867 C CA . ASP A 1 109 ? 9.977 -8.335 7.234 1.00 60.19 109 ASP A CA 1
ATOM 868 C C . ASP A 1 109 ? 10.494 -8.193 8.675 1.00 60.19 109 ASP A C 1
ATOM 870 O O . ASP A 1 109 ? 10.048 -8.895 9.581 1.00 60.19 109 ASP A O 1
ATOM 874 N N . ARG A 1 110 ? 11.380 -7.225 8.933 1.00 60.75 110 ARG A N 1
ATOM 875 C CA . ARG A 1 110 ? 11.892 -6.952 10.289 1.00 60.75 110 ARG A CA 1
ATOM 876 C C . ARG A 1 110 ? 10.880 -6.272 11.219 1.00 60.75 110 ARG A C 1
ATOM 878 O O . ARG A 1 110 ? 11.209 -6.037 12.379 1.00 60.75 110 ARG A O 1
ATOM 885 N N . GLY A 1 111 ? 9.667 -5.989 10.743 1.00 55.53 111 GLY A N 1
ATOM 886 C CA . GLY A 1 111 ? 8.578 -5.447 11.547 1.00 55.53 111 GLY A CA 1
ATOM 887 C C . GLY A 1 111 ? 8.779 -3.969 11.861 1.00 55.53 111 GLY A C 1
ATOM 888 O O . GLY A 1 111 ? 9.387 -3.590 12.862 1.00 55.53 111 GLY A O 1
ATOM 889 N N . ILE A 1 112 ? 8.201 -3.099 11.035 1.00 55.72 112 ILE A N 1
ATOM 890 C CA . ILE A 1 112 ? 8.084 -1.686 11.396 1.00 55.72 112 ILE A CA 1
ATOM 891 C C . ILE A 1 112 ? 7.074 -1.586 12.550 1.00 55.72 112 ILE A C 1
ATOM 893 O O . ILE A 1 112 ? 5.888 -1.852 12.377 1.00 55.72 112 ILE A O 1
ATOM 897 N N . ALA A 1 113 ? 7.555 -1.182 13.729 1.00 53.44 113 ALA A N 1
ATOM 898 C CA . ALA A 1 113 ? 6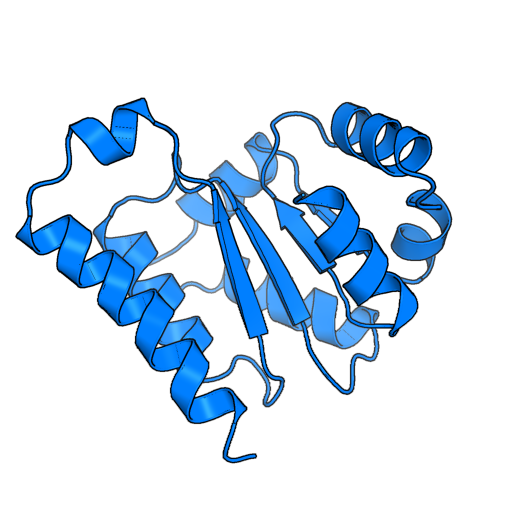.743 -0.835 14.900 1.00 53.44 113 ALA A CA 1
ATOM 899 C C . ALA A 1 113 ? 5.874 -1.967 15.502 1.00 53.44 113 ALA A C 1
ATOM 901 O O . ALA A 1 113 ? 4.766 -1.702 15.968 1.00 53.44 113 ALA A O 1
ATOM 902 N N . SER A 1 114 ? 6.378 -3.208 15.534 1.00 61.50 114 SER A N 1
ATOM 903 C CA . SER A 1 114 ? 5.738 -4.353 16.220 1.00 61.50 114 SER A CA 1
ATOM 904 C C . SER A 1 114 ? 4.350 -4.753 15.691 1.00 61.50 114 SER A C 1
ATOM 906 O O . SER A 1 114 ? 3.641 -5.507 16.354 1.00 61.50 114 SER A O 1
ATOM 908 N N . LEU A 1 115 ? 3.957 -4.265 14.509 1.00 67.31 115 LEU A N 1
ATOM 909 C CA . LEU A 1 115 ? 2.706 -4.622 13.842 1.00 67.31 115 LEU A CA 1
ATOM 910 C C . LEU A 1 115 ? 2.993 -5.530 12.635 1.00 67.31 115 LEU A C 1
ATOM 912 O O . LEU A 1 115 ? 3.854 -5.180 11.830 1.00 67.31 115 LEU A O 1
ATOM 916 N N . PRO A 1 116 ? 2.255 -6.636 12.445 1.00 73.81 116 PRO A N 1
ATOM 917 C CA . PRO A 1 116 ? 2.236 -7.377 11.185 1.00 73.81 116 PRO A CA 1
ATOM 918 C C . PRO A 1 116 ? 1.899 -6.470 9.981 1.00 73.81 116 PRO A C 1
ATOM 920 O O . PRO A 1 116 ? 0.914 -5.723 10.022 1.00 73.81 116 PRO A O 1
ATOM 923 N N . ILE A 1 117 ? 2.690 -6.534 8.901 1.00 75.88 117 ILE A N 1
ATOM 924 C CA . ILE A 1 117 ? 2.539 -5.684 7.700 1.00 75.88 117 ILE A CA 1
ATOM 925 C C . ILE A 1 117 ? 2.299 -6.530 6.457 1.00 75.88 117 ILE A C 1
ATOM 927 O O . ILE A 1 117 ? 3.239 -7.036 5.860 1.00 75.88 117 ILE A O 1
ATOM 931 N N . GLU A 1 118 ? 1.055 -6.636 6.003 1.00 79.69 118 GLU A N 1
ATOM 932 C CA . GLU A 1 118 ? 0.750 -7.302 4.738 1.00 79.69 118 GLU A CA 1
ATOM 933 C C . GLU A 1 118 ? 1.112 -6.374 3.572 1.00 79.69 118 GLU A C 1
ATOM 935 O O . GLU A 1 118 ? 0.553 -5.284 3.442 1.00 79.69 118 GLU A O 1
ATOM 940 N N . LEU A 1 119 ? 2.046 -6.796 2.721 1.00 78.88 119 LEU A N 1
ATOM 941 C CA . LEU A 1 119 ? 2.493 -6.033 1.558 1.00 78.88 119 LEU A CA 1
ATOM 942 C C . LEU A 1 119 ? 1.953 -6.655 0.263 1.00 78.88 119 LEU A C 1
ATOM 944 O O . LEU A 1 119 ? 2.103 -7.849 0.024 1.00 78.88 119 LEU A O 1
ATOM 948 N N . ILE A 1 120 ? 1.342 -5.832 -0.592 1.00 83.06 120 ILE A N 1
ATOM 949 C CA . ILE A 1 120 ? 0.943 -6.192 -1.956 1.00 83.06 120 ILE A CA 1
ATOM 950 C C . ILE A 1 120 ? 1.714 -5.307 -2.934 1.00 83.06 120 ILE A C 1
ATOM 952 O O . ILE A 1 120 ? 1.415 -4.120 -3.105 1.00 83.06 120 ILE A O 1
ATOM 956 N N . CYS A 1 121 ? 2.691 -5.908 -3.604 1.00 80.81 121 CYS A N 1
ATOM 957 C CA . CYS A 1 121 ? 3.507 -5.255 -4.616 1.00 80.81 121 CYS A CA 1
ATOM 958 C C . CYS A 1 121 ? 2.860 -5.373 -6.008 1.00 80.81 121 CYS A C 1
ATOM 960 O O . CYS A 1 121 ? 2.711 -6.459 -6.570 1.00 80.81 121 CYS A O 1
ATOM 962 N N . CYS A 1 122 ? 2.480 -4.238 -6.594 1.00 82.31 122 CYS A N 1
ATOM 963 C CA . CYS A 1 122 ? 1.913 -4.152 -7.938 1.00 82.31 122 CYS A CA 1
ATOM 964 C C . CYS A 1 122 ? 3.027 -3.922 -8.970 1.00 82.31 122 CYS A C 1
ATOM 966 O O . CYS A 1 122 ? 3.473 -2.786 -9.177 1.00 82.31 122 CYS A O 1
ATOM 968 N N . TYR A 1 123 ? 3.445 -5.002 -9.634 1.00 78.94 123 TYR A N 1
ATOM 969 C CA . TYR A 1 123 ? 4.460 -4.979 -10.688 1.00 78.94 123 TYR A CA 1
ATOM 970 C C . TYR A 1 123 ? 3.852 -4.722 -12.070 1.00 78.94 123 TYR A C 1
ATOM 972 O O . TYR A 1 123 ? 2.919 -5.423 -12.470 1.00 78.94 123 TYR A O 1
ATOM 980 N N . PRO A 1 124 ? 4.389 -3.773 -12.857 1.00 77.25 124 PRO A N 1
ATOM 981 C CA . PRO A 1 124 ? 4.039 -3.672 -14.266 1.00 77.25 124 PRO A CA 1
ATOM 982 C C . PRO A 1 124 ? 4.449 -4.946 -15.008 1.00 77.25 124 PRO A C 1
ATOM 984 O O . PRO A 1 124 ? 5.585 -5.402 -14.876 1.00 77.25 124 PRO A O 1
ATOM 987 N N . THR A 1 125 ? 3.580 -5.461 -15.879 1.00 79.31 125 THR A N 1
ATOM 988 C CA . THR A 1 125 ? 3.871 -6.655 -16.695 1.00 79.31 125 THR A CA 1
ATOM 989 C C . THR A 1 125 ? 5.183 -6.513 -17.466 1.00 79.31 125 THR A C 1
ATOM 991 O O . THR A 1 125 ? 6.012 -7.415 -17.456 1.00 79.31 125 THR A O 1
ATOM 994 N N . LYS A 1 126 ? 5.422 -5.330 -18.050 1.00 79.38 126 LYS A N 1
ATOM 995 C CA . LYS A 1 126 ? 6.647 -4.993 -18.799 1.00 79.38 126 LYS A CA 1
ATOM 996 C C . LYS A 1 126 ? 7.941 -5.071 -17.980 1.00 79.38 126 LYS A C 1
ATOM 998 O O . LYS A 1 126 ? 9.023 -5.082 -18.561 1.00 79.38 126 LYS A O 1
ATOM 1003 N N . TRP A 1 127 ? 7.837 -5.009 -16.653 1.00 75.62 127 TRP A N 1
ATOM 1004 C CA . TRP A 1 127 ? 8.977 -5.102 -15.747 1.00 75.62 127 TRP A CA 1
ATOM 1005 C C . TRP A 1 127 ? 9.278 -6.566 -15.448 1.00 75.62 127 TRP A C 1
ATOM 1007 O O . TRP A 1 127 ? 10.409 -6.994 -15.645 1.00 75.62 127 TRP A O 1
ATOM 1017 N N . LEU A 1 128 ? 8.246 -7.355 -15.121 1.00 76.38 128 LEU A N 1
ATOM 1018 C CA . LEU A 1 128 ? 8.373 -8.799 -14.897 1.00 76.38 128 LEU A CA 1
ATOM 1019 C C . LEU A 1 128 ? 8.974 -9.531 -16.103 1.00 76.38 128 LEU A C 1
ATOM 1021 O O . LEU A 1 128 ? 9.813 -10.405 -15.928 1.00 76.38 128 LEU A O 1
ATOM 1025 N N . THR A 1 129 ? 8.620 -9.133 -17.328 1.00 79.31 129 THR A N 1
ATOM 1026 C CA . THR A 1 129 ? 9.163 -9.741 -18.558 1.00 79.31 129 THR A CA 1
ATOM 1027 C C . THR A 1 129 ? 10.651 -9.469 -18.793 1.00 79.31 129 THR A C 1
ATOM 1029 O O . THR A 1 129 ? 11.228 -10.040 -19.711 1.00 79.31 129 THR A O 1
ATOM 1032 N N . LYS A 1 130 ? 11.261 -8.551 -18.035 1.00 80.12 130 LYS A N 1
ATOM 1033 C CA . LYS A 1 130 ? 12.675 -8.167 -18.166 1.00 80.12 130 LYS A CA 1
ATOM 1034 C C . LYS A 1 130 ? 13.550 -8.710 -17.039 1.00 80.12 130 LYS A C 1
ATOM 1036 O O . LYS A 1 130 ? 14.756 -8.490 -17.070 1.00 80.12 130 LYS A O 1
ATOM 1041 N N . LEU A 1 131 ? 12.954 -9.361 -16.044 1.00 76.62 131 LEU A N 1
ATOM 1042 C CA . LEU A 1 131 ? 13.693 -9.937 -14.931 1.00 76.62 131 LEU A CA 1
ATOM 1043 C C . LEU A 1 131 ? 14.321 -11.264 -15.345 1.00 76.62 131 LEU A C 1
ATOM 1045 O O . LEU A 1 131 ? 13.690 -12.077 -16.021 1.00 76.62 131 LEU A O 1
ATOM 1049 N N . ASP A 1 132 ? 15.550 -11.494 -14.898 1.00 81.19 132 ASP A N 1
ATOM 1050 C CA . ASP A 1 132 ? 16.134 -12.827 -14.950 1.00 81.19 132 ASP A CA 1
ATOM 1051 C C . ASP A 1 132 ? 15.497 -13.747 -13.894 1.00 81.19 132 ASP A C 1
ATOM 1053 O O . ASP A 1 132 ? 14.824 -13.312 -12.953 1.00 81.19 132 ASP A O 1
ATOM 1057 N N . LEU A 1 133 ? 15.706 -15.055 -14.057 1.00 80.38 133 LEU A N 1
ATOM 1058 C CA . LEU A 1 133 ? 15.160 -16.059 -13.145 1.00 80.38 133 LEU A CA 1
ATOM 1059 C C . LEU A 1 133 ? 15.623 -15.835 -11.696 1.00 80.38 133 LEU A C 1
ATOM 1061 O O . LEU A 1 133 ? 14.841 -16.028 -10.770 1.00 80.38 133 LEU A O 1
ATOM 1065 N N . SER A 1 134 ? 16.867 -15.386 -11.503 1.00 74.94 134 SER A N 1
ATOM 1066 C CA . SER A 1 134 ? 17.428 -15.085 -10.180 1.00 74.94 134 SER A CA 1
ATOM 1067 C C . SER A 1 134 ? 16.643 -13.975 -9.473 1.00 74.94 134 SER A C 1
ATOM 1069 O O . SER A 1 134 ? 16.250 -14.112 -8.316 1.00 74.94 134 SER A O 1
ATOM 1071 N N . SER A 1 135 ? 16.322 -12.906 -10.197 1.00 74.56 135 SER A N 1
ATOM 1072 C CA . SER A 1 135 ? 15.543 -11.768 -9.714 1.00 74.56 135 SER A CA 1
ATOM 1073 C C . SER A 1 135 ? 14.102 -12.160 -9.401 1.00 74.56 135 SER A C 1
ATOM 1075 O O . SER A 1 135 ? 13.556 -11.722 -8.391 1.00 74.56 135 SER A O 1
ATOM 1077 N N . ILE A 1 136 ? 13.492 -13.014 -10.231 1.00 78.88 136 ILE A N 1
ATOM 1078 C CA . ILE A 1 136 ? 12.148 -13.554 -9.975 1.00 78.88 136 ILE A CA 1
ATOM 1079 C C . ILE A 1 136 ? 12.148 -14.385 -8.688 1.00 78.88 136 ILE A C 1
ATOM 1081 O O . ILE A 1 136 ? 11.293 -14.173 -7.832 1.00 78.88 136 ILE A O 1
ATOM 1085 N N . ILE A 1 137 ? 13.123 -15.284 -8.515 1.00 75.44 137 ILE A N 1
ATOM 1086 C CA . ILE A 1 137 ? 13.276 -16.084 -7.291 1.00 75.44 137 ILE A CA 1
ATOM 1087 C C . ILE A 1 137 ? 13.494 -15.177 -6.075 1.00 75.44 137 ILE A C 1
ATOM 1089 O O . ILE A 1 137 ? 12.874 -15.398 -5.039 1.00 75.44 137 ILE A O 1
ATOM 1093 N N . GLY A 1 138 ? 14.319 -14.134 -6.199 1.00 68.75 138 GLY A N 1
ATOM 1094 C CA . GLY A 1 138 ? 14.554 -13.160 -5.132 1.00 68.75 138 GLY A CA 1
ATOM 1095 C C . GLY A 1 138 ? 13.267 -12.475 -4.668 1.00 68.75 138 GLY A C 1
ATOM 1096 O O . GLY A 1 138 ? 12.984 -12.450 -3.472 1.00 68.75 138 GLY A O 1
ATOM 1097 N N . ILE A 1 139 ? 12.447 -12.004 -5.612 1.00 72.81 139 ILE A N 1
ATOM 1098 C CA . ILE A 1 139 ? 11.137 -11.404 -5.315 1.00 72.81 139 ILE A CA 1
ATOM 1099 C C . ILE A 1 139 ? 10.211 -12.427 -4.653 1.00 72.81 139 ILE A C 1
ATOM 1101 O O . ILE A 1 139 ? 9.591 -12.127 -3.634 1.00 72.81 139 ILE A O 1
ATOM 1105 N N . LEU A 1 140 ? 10.111 -13.641 -5.201 1.00 75.94 140 LEU A N 1
ATOM 1106 C CA . LEU A 1 140 ? 9.241 -14.679 -4.644 1.00 75.94 140 LEU A CA 1
ATOM 1107 C C . LEU A 1 140 ? 9.658 -15.054 -3.220 1.00 75.94 140 LEU A C 1
ATOM 1109 O O . LEU A 1 140 ? 8.803 -15.125 -2.342 1.00 75.94 140 LEU A O 1
ATOM 1113 N N . ASN A 1 141 ? 10.952 -15.227 -2.955 1.00 67.56 141 ASN A N 1
ATOM 1114 C CA . ASN A 1 141 ? 11.455 -15.545 -1.619 1.00 67.56 141 ASN A CA 1
ATOM 1115 C C . ASN A 1 141 ? 11.160 -14.425 -0.615 1.00 67.56 141 ASN A C 1
ATOM 1117 O O . ASN A 1 141 ? 10.717 -14.720 0.495 1.00 67.56 141 ASN A O 1
ATOM 1121 N N . ALA A 1 142 ? 11.311 -13.158 -1.016 1.00 65.06 142 ALA A N 1
ATOM 1122 C CA . ALA A 1 142 ? 10.946 -12.015 -0.179 1.00 65.06 142 ALA A CA 1
ATOM 1123 C C . ALA A 1 142 ? 9.449 -12.017 0.195 1.00 65.06 142 ALA A C 1
ATOM 1125 O O . ALA A 1 142 ? 9.094 -11.715 1.332 1.00 65.06 142 ALA A O 1
ATOM 1126 N N . HIS A 1 143 ? 8.570 -12.446 -0.718 1.00 65.88 143 HIS A N 1
ATOM 1127 C CA . HIS A 1 143 ? 7.132 -12.580 -0.451 1.00 65.88 143 HIS A CA 1
ATOM 1128 C C . HIS A 1 143 ? 6.770 -13.859 0.331 1.00 65.88 143 HIS A C 1
ATOM 1130 O O . HIS A 1 143 ? 5.788 -13.874 1.073 1.00 65.88 143 HIS A O 1
ATOM 1136 N N . THR A 1 144 ? 7.539 -14.942 0.183 1.00 61.25 144 THR A N 1
ATOM 1137 C CA . THR A 1 144 ? 7.236 -16.248 0.802 1.00 61.25 144 THR A CA 1
ATOM 1138 C C . THR A 1 144 ? 7.626 -16.275 2.282 1.00 61.25 144 THR A C 1
ATOM 1140 O O . THR A 1 144 ? 6.850 -16.763 3.104 1.00 61.25 144 THR A O 1
ATOM 1143 N N . LEU A 1 145 ? 8.753 -15.646 2.648 1.00 51.88 145 LEU A N 1
ATOM 1144 C CA . LEU A 1 145 ? 9.204 -15.494 4.043 1.00 51.88 145 LEU A CA 1
ATOM 1145 C C . LEU A 1 145 ? 8.172 -14.780 4.939 1.00 51.88 145 LEU A C 1
ATOM 1147 O O . LEU A 1 145 ? 8.113 -15.022 6.144 1.00 51.88 145 LEU A O 1
ATOM 1151 N N . TYR A 1 146 ? 7.300 -13.968 4.339 1.00 47.62 146 TYR A N 1
ATOM 1152 C CA . TYR A 1 146 ? 6.214 -13.277 5.027 1.00 47.62 146 TYR A CA 1
ATOM 1153 C C . TYR A 1 146 ? 5.066 -14.216 5.462 1.00 47.62 146 TYR A C 1
ATOM 1155 O O . TYR A 1 146 ? 4.419 -13.995 6.489 1.00 47.62 146 TYR A O 1
ATOM 1163 N N . THR A 1 147 ? 4.815 -15.298 4.717 1.00 43.28 147 THR A N 1
ATOM 1164 C CA . THR A 1 147 ? 3.651 -16.172 4.958 1.00 43.28 147 THR A CA 1
ATOM 1165 C C . THR A 1 147 ? 3.884 -17.108 6.149 1.00 43.28 147 THR A C 1
ATOM 1167 O O . THR A 1 147 ? 2.982 -17.297 6.963 1.00 43.28 147 THR A O 1
ATOM 1170 N N . GLU A 1 148 ? 5.103 -17.623 6.326 1.00 37.97 148 GLU A N 1
ATOM 1171 C CA . GLU A 1 148 ? 5.422 -18.603 7.379 1.00 37.97 148 GLU A CA 1
ATOM 1172 C C . GLU A 1 148 ? 5.587 -17.991 8.781 1.00 37.97 148 GLU A C 1
ATOM 1174 O O . GLU A 1 148 ? 5.310 -18.654 9.781 1.00 37.97 148 GLU A O 1
ATOM 1179 N N . ARG A 1 149 ? 5.984 -16.715 8.893 1.00 41.62 149 ARG A N 1
ATOM 1180 C CA . ARG A 1 149 ? 6.100 -16.035 10.199 1.00 41.62 149 ARG A CA 1
ATOM 1181 C C . ARG A 1 149 ? 4.767 -15.528 10.740 1.00 41.62 149 ARG A C 1
ATOM 1183 O O . ARG A 1 149 ? 4.563 -15.569 11.947 1.00 41.62 149 ARG A O 1
ATOM 1190 N N . SER A 1 150 ? 3.842 -15.122 9.868 1.00 39.72 150 SER A N 1
ATOM 1191 C CA . SER A 1 150 ? 2.505 -14.649 10.270 1.00 39.72 150 SER A CA 1
ATOM 1192 C C . SER A 1 150 ? 1.580 -15.742 10.833 1.00 39.72 150 SER A C 1
ATOM 1194 O O . SER A 1 150 ? 0.534 -15.422 11.389 1.00 39.72 150 SER A O 1
ATOM 1196 N N . LEU A 1 151 ? 1.958 -17.020 10.697 1.00 37.47 151 LEU A N 1
ATOM 1197 C CA . LEU A 1 151 ? 1.226 -18.180 11.221 1.00 37.47 151 LEU A CA 1
ATOM 1198 C C . LEU A 1 151 ? 1.739 -18.664 12.593 1.00 37.47 151 LEU A C 1
ATOM 1200 O O . LEU A 1 151 ? 1.130 -19.555 13.176 1.00 37.47 151 LEU A O 1
ATOM 1204 N N . ASN A 1 152 ? 2.836 -18.090 13.105 1.00 34.06 152 ASN A N 1
ATOM 1205 C CA . ASN A 1 152 ? 3.496 -18.507 14.353 1.00 34.06 152 ASN A CA 1
ATOM 1206 C C . ASN A 1 152 ? 3.456 -17.439 15.471 1.00 34.06 152 ASN A C 1
ATOM 1208 O O . ASN A 1 152 ? 4.173 -17.564 16.464 1.00 34.06 152 ASN A O 1
ATOM 1212 N N . THR A 1 153 ? 2.621 -16.407 15.329 1.00 36.34 153 THR A N 1
ATOM 1213 C CA . THR A 1 153 ? 2.309 -15.384 16.351 1.00 36.34 153 THR A CA 1
ATOM 1214 C C . THR A 1 153 ? 0.812 -15.186 16.441 1.00 36.34 153 THR A C 1
ATOM 1216 O O . THR A 1 153 ? 0.304 -15.0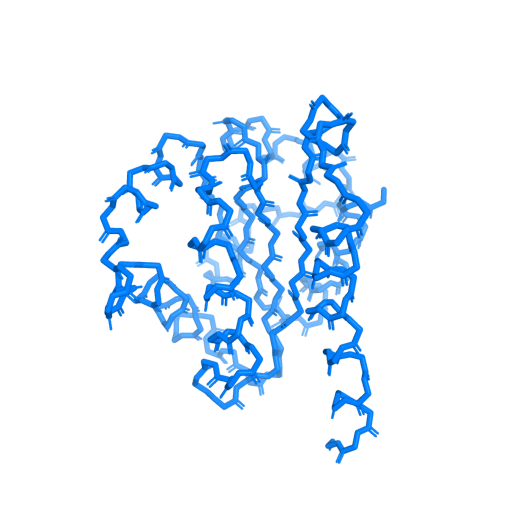53 17.574 1.00 36.34 153 THR A O 1
#

Secondary structure (DSSP, 8-state):
-HHHHHHHHHHTT--EEEE-SS-HHHHHHHHHHTT--HHHHHHTTSEEE--HHHHHHHHHT--TTT-HHHHHHHHHHHHHTT--S-EEEEEE-TTS-HHHHHHHHHHHHT-GGGS-EEEEEE--HHHHTT--HHHHHHHHHHHHHHHHHTT--

Foldseek 3Di:
DVLVVVVVCVVVLAAEEAAAEADPVVVCVVNVVVVHPQVVCVVQLRYHYDHNVRVLVLQVPQDLVCSPSVLVVVVVSCVSSVDDEEHEYEHECPSHDLSRVLSVLVVLLVPSPPYHYHYHYDYDPVVVVPDDPVSVVSVVVSNVSSPVVVVVD

Solvent-accessible surface area (backbone atoms only — not comparable to full-atom values): 8558 Å² total; per-residue (Å²): 110,71,65,56,54,51,46,55,36,51,77,68,67,22,28,35,41,43,37,62,48,68,47,49,70,60,49,45,54,53,35,42,75,70,74,32,70,50,67,64,34,38,76,59,35,31,37,44,74,37,27,42,68,58,48,43,51,40,47,70,60,42,44,90,90,67,36,50,57,53,52,49,52,52,54,50,42,43,60,59,35,66,53,86,67,42,38,37,40,32,34,44,44,81,72,46,55,69,71,57,44,54,54,49,52,54,50,52,73,69,38,65,86,87,36,54,66,52,75,46,78,47,70,53,67,82,53,64,77,69,54,53,71,66,56,51,49,52,54,50,51,62,60,51,63,54,58,68,56,70,76,74,118